Protein AF-A0A9N9ULI0-F1 (afdb_monomer_lite)

Sequence (159 aa):
MPRKQKTAESVIQDRENQRRSRARRRDYIEHLEARVREYEKAGAQATIEMQKAARAVQAENRSLRAILASYGLSPAAIQMKIDEEAKKAELSSSSDSQVHPEPTTPLEKPCEEAAAILAQLGNGSDSSSIRDLLGCVGEGKCFVRNTELMQIMEQETQR

Structure (mmCIF, N/CA/C/O backbone):
data_AF-A0A9N9ULI0-F1
#
_entry.id   AF-A0A9N9ULI0-F1
#
loop_
_atom_site.group_PDB
_atom_site.id
_atom_site.type_symbol
_atom_site.label_atom_id
_atom_site.label_alt_id
_atom_site.label_comp_id
_atom_site.label_asym_id
_atom_site.label_entity_id
_atom_site.label_seq_id
_atom_site.pdbx_PDB_ins_code
_atom_site.Cartn_x
_atom_site.Cartn_y
_atom_site.Cartn_z
_atom_site.occupancy
_atom_site.B_iso_or_equiv
_atom_site.auth_seq_id
_atom_site.auth_comp_id
_atom_site.auth_asym_id
_atom_site.auth_atom_id
_atom_site.pdbx_PDB_model_num
ATOM 1 N N . MET A 1 1 ? 42.188 19.379 -38.957 1.00 45.62 1 MET A N 1
ATOM 2 C CA . MET A 1 1 ? 41.773 17.957 -38.957 1.00 45.62 1 MET A CA 1
ATOM 3 C C . MET A 1 1 ? 40.969 17.687 -40.231 1.00 45.62 1 MET A C 1
ATOM 5 O O . MET A 1 1 ? 39.929 18.321 -40.386 1.00 45.62 1 MET A O 1
ATOM 9 N N . PRO A 1 2 ? 41.429 16.845 -41.173 1.00 63.38 2 PRO A N 1
ATOM 10 C CA . PRO A 1 2 ? 40.682 16.568 -42.401 1.00 63.38 2 PRO A CA 1
ATOM 11 C C . PRO A 1 2 ? 39.437 15.718 -42.087 1.00 63.38 2 PRO A C 1
ATOM 13 O O . PRO A 1 2 ? 39.518 14.732 -41.356 1.00 63.38 2 PRO A O 1
ATOM 16 N N . ARG A 1 3 ? 38.266 16.108 -42.610 1.00 64.69 3 ARG A N 1
ATOM 17 C CA . ARG A 1 3 ? 37.021 15.334 -42.466 1.00 64.69 3 ARG A CA 1
ATOM 18 C C . ARG A 1 3 ? 37.131 14.057 -43.308 1.00 64.69 3 ARG A C 1
ATOM 20 O O . ARG A 1 3 ? 37.293 14.150 -44.521 1.00 64.69 3 ARG A O 1
ATOM 27 N N . LYS A 1 4 ? 37.026 12.876 -42.684 1.00 67.44 4 LYS A N 1
ATOM 28 C CA . LYS A 1 4 ? 36.907 11.602 -43.416 1.00 67.44 4 LYS A CA 1
ATOM 29 C C . LYS A 1 4 ? 35.644 11.646 -44.284 1.00 67.44 4 LYS A C 1
ATOM 31 O O . LYS A 1 4 ? 34.555 11.911 -43.775 1.00 67.44 4 LYS A O 1
ATOM 36 N N . GLN A 1 5 ? 35.799 11.423 -45.587 1.00 77.19 5 GLN A N 1
ATOM 37 C CA . GLN A 1 5 ? 34.678 11.333 -46.520 1.00 77.19 5 GLN A CA 1
ATOM 38 C C . GLN A 1 5 ? 33.832 10.102 -46.170 1.00 77.19 5 GLN A C 1
ATOM 40 O O . GLN A 1 5 ? 34.369 9.014 -45.970 1.00 77.19 5 GLN A O 1
ATOM 45 N N . LYS A 1 6 ? 32.512 10.278 -46.050 1.00 77.38 6 LYS A N 1
ATOM 46 C CA . LYS A 1 6 ? 31.592 9.172 -45.760 1.00 77.38 6 LYS A CA 1
ATOM 47 C C . LYS A 1 6 ? 31.410 8.315 -47.009 1.00 77.38 6 LYS A C 1
ATOM 49 O O . LYS A 1 6 ? 31.009 8.832 -48.048 1.00 77.38 6 LYS A O 1
ATOM 54 N N . THR A 1 7 ? 31.665 7.016 -46.890 1.00 86.31 7 THR A N 1
ATOM 55 C CA . THR A 1 7 ? 31.357 6.036 -47.939 1.00 86.31 7 THR A CA 1
ATOM 56 C C . THR A 1 7 ? 29.881 5.636 -47.877 1.00 86.31 7 THR A C 1
ATOM 58 O O . THR A 1 7 ? 29.248 5.724 -46.821 1.00 86.31 7 THR A O 1
ATOM 61 N N . ALA A 1 8 ? 29.316 5.183 -48.999 1.00 86.25 8 ALA A N 1
ATOM 62 C CA . ALA A 1 8 ? 27.929 4.711 -49.052 1.00 86.25 8 ALA A CA 1
ATOM 63 C C . ALA A 1 8 ? 27.668 3.565 -48.051 1.00 86.25 8 ALA A C 1
ATOM 65 O O . ALA A 1 8 ? 26.640 3.554 -47.377 1.00 86.25 8 ALA A O 1
ATOM 66 N N . GLU A 1 9 ? 28.636 2.662 -47.883 1.00 88.38 9 GLU A N 1
ATOM 67 C CA . GLU A 1 9 ? 28.590 1.559 -46.915 1.00 88.38 9 GLU A CA 1
ATOM 68 C C . GLU A 1 9 ? 28.563 2.052 -45.462 1.00 88.38 9 GLU A C 1
ATOM 70 O O . GLU A 1 9 ? 27.742 1.591 -44.670 1.00 88.38 9 GLU A O 1
ATOM 75 N N . SER A 1 10 ? 29.388 3.049 -45.119 1.00 86.69 10 SER A N 1
ATOM 76 C CA . SER A 1 10 ? 29.398 3.653 -43.780 1.00 86.69 10 SER A CA 1
ATOM 77 C C . SER A 1 10 ? 28.057 4.314 -43.444 1.00 86.69 10 SER A C 1
ATOM 79 O O . SER A 1 10 ? 27.587 4.205 -42.316 1.00 86.69 10 SER A O 1
ATOM 81 N N . VAL A 1 11 ? 27.386 4.937 -44.420 1.00 90.25 11 VAL A N 1
ATOM 82 C CA . VAL A 1 11 ? 26.048 5.522 -44.218 1.00 90.25 11 VAL A CA 1
ATOM 83 C C . VAL A 1 11 ? 24.987 4.443 -43.974 1.00 90.25 11 VAL A C 1
ATOM 85 O O . VAL A 1 11 ? 24.075 4.647 -43.167 1.00 90.25 11 VAL A O 1
ATOM 88 N N . ILE A 1 12 ? 25.084 3.296 -44.652 1.00 91.06 12 ILE A N 1
ATOM 89 C CA . ILE A 1 12 ? 24.182 2.156 -44.436 1.00 91.06 12 ILE A CA 1
ATOM 90 C C . ILE A 1 12 ? 24.392 1.578 -43.029 1.00 91.06 12 ILE A C 1
ATOM 92 O O . ILE A 1 12 ? 23.418 1.405 -42.294 1.00 91.06 12 ILE A O 1
ATOM 96 N N . GLN A 1 13 ? 25.647 1.376 -42.618 1.00 90.19 13 GLN A N 1
ATOM 97 C CA . GLN A 1 13 ? 25.996 0.900 -41.276 1.00 90.19 13 GLN A CA 1
ATOM 98 C C . GLN A 1 13 ? 25.541 1.869 -40.177 1.00 90.19 13 GLN A C 1
ATOM 100 O O . GLN A 1 13 ? 24.949 1.434 -39.190 1.00 90.19 13 GLN A O 1
ATOM 105 N N . ASP A 1 14 ? 25.727 3.180 -40.358 1.00 92.12 14 ASP A N 1
ATOM 106 C CA . ASP A 1 14 ? 25.248 4.206 -39.421 1.00 92.12 14 ASP A CA 1
ATOM 107 C C . ASP A 1 14 ? 23.726 4.122 -39.235 1.00 92.12 14 ASP A C 1
ATOM 109 O O . ASP A 1 14 ? 23.224 4.153 -38.109 1.00 92.12 14 ASP A O 1
ATOM 113 N N . ARG A 1 15 ? 22.967 3.969 -40.330 1.00 93.56 15 ARG A N 1
ATOM 114 C CA . ARG A 1 15 ? 21.503 3.817 -40.273 1.00 93.56 15 ARG A CA 1
ATOM 115 C C . ARG A 1 15 ? 21.096 2.549 -39.540 1.00 93.56 15 ARG A C 1
ATOM 117 O O . ARG A 1 15 ? 20.137 2.578 -38.768 1.00 93.56 15 ARG A O 1
ATOM 124 N N . GLU A 1 16 ? 21.793 1.445 -39.771 1.00 95.94 16 GLU A N 1
ATOM 125 C CA . GLU A 1 16 ? 21.488 0.182 -39.112 1.00 95.94 16 GLU A CA 1
ATOM 126 C C . GLU A 1 16 ? 21.833 0.219 -37.620 1.00 95.94 16 GLU A C 1
ATOM 128 O O . GLU A 1 16 ? 21.003 -0.146 -36.786 1.00 95.94 16 GLU A O 1
ATOM 133 N N . ASN A 1 17 ? 22.987 0.778 -37.258 1.00 94.56 17 ASN A N 1
ATOM 134 C CA . ASN A 1 17 ? 23.371 1.030 -35.871 1.00 94.56 17 ASN A CA 1
ATOM 135 C C . ASN A 1 17 ? 22.364 1.948 -35.172 1.00 94.56 17 ASN A C 1
ATOM 137 O O . ASN A 1 17 ? 21.947 1.678 -34.042 1.00 94.56 17 ASN A O 1
ATOM 141 N N . GLN A 1 18 ? 21.901 2.991 -35.864 1.00 95.81 18 GLN A N 1
ATOM 142 C CA . GLN A 1 18 ? 20.868 3.891 -35.368 1.00 95.81 18 GLN A CA 1
ATOM 143 C C . GLN A 1 18 ? 19.538 3.160 -35.152 1.00 95.81 18 GLN A C 1
ATOM 145 O O . GLN A 1 18 ? 18.890 3.377 -34.126 1.00 95.81 18 GLN A O 1
ATOM 150 N N . ARG A 1 19 ? 19.127 2.285 -36.080 1.00 96.50 19 ARG A N 1
ATOM 151 C CA . ARG A 1 19 ? 17.925 1.445 -35.935 1.00 96.50 19 ARG A CA 1
ATOM 152 C C . ARG A 1 19 ? 18.051 0.505 -34.743 1.00 96.50 19 ARG A C 1
ATOM 154 O O . ARG A 1 19 ? 17.149 0.484 -33.914 1.00 96.50 19 ARG A O 1
ATOM 161 N N . ARG A 1 20 ? 19.174 -0.205 -34.611 1.00 96.81 20 ARG A N 1
ATOM 162 C CA . ARG A 1 20 ? 19.438 -1.135 -33.500 1.00 96.81 20 ARG A CA 1
ATOM 163 C C . ARG A 1 20 ? 19.476 -0.416 -32.152 1.00 96.81 20 ARG A C 1
ATOM 165 O O . ARG A 1 20 ? 18.907 -0.905 -31.186 1.00 96.81 20 ARG A O 1
ATOM 172 N N . SER A 1 21 ? 20.092 0.764 -32.086 1.00 96.31 21 SER A N 1
ATOM 173 C CA . SER A 1 21 ? 20.113 1.591 -30.873 1.00 96.31 21 SER A CA 1
ATOM 174 C C . SER A 1 21 ? 18.709 2.067 -30.487 1.00 96.31 21 SER A C 1
ATOM 176 O O . SER A 1 21 ? 18.309 1.948 -29.330 1.00 96.31 21 SER A O 1
ATOM 178 N N . ARG A 1 22 ? 17.915 2.528 -31.466 1.00 96.31 22 ARG A N 1
ATOM 179 C CA . ARG A 1 22 ? 16.509 2.903 -31.240 1.00 96.31 22 ARG A CA 1
ATOM 180 C C . ARG A 1 22 ? 15.664 1.707 -30.807 1.00 96.31 22 ARG A C 1
ATOM 182 O O . ARG A 1 22 ? 14.850 1.876 -29.912 1.00 96.31 22 ARG A O 1
ATOM 189 N N . ALA A 1 23 ? 15.864 0.532 -31.404 1.00 97.06 23 ALA A N 1
ATOM 190 C CA . ALA A 1 23 ? 15.182 -0.699 -31.011 1.00 97.06 23 ALA A CA 1
ATOM 191 C C . ALA A 1 23 ? 15.485 -1.042 -29.549 1.00 97.06 23 ALA A C 1
ATOM 193 O O . ALA A 1 23 ? 14.572 -1.001 -28.739 1.00 97.06 23 ALA A O 1
ATOM 194 N N . ARG A 1 24 ? 16.767 -1.173 -29.178 1.00 97.44 24 ARG A N 1
ATOM 195 C CA . ARG A 1 24 ? 17.171 -1.441 -27.786 1.00 97.44 24 ARG A CA 1
ATOM 196 C C . ARG A 1 24 ? 16.616 -0.423 -26.793 1.00 97.44 24 ARG A C 1
ATOM 198 O O . ARG A 1 24 ? 16.215 -0.792 -25.698 1.00 97.44 24 ARG A O 1
ATOM 205 N N . ARG A 1 25 ? 16.599 0.865 -27.159 1.00 97.31 25 ARG A N 1
ATOM 206 C CA . ARG A 1 25 ? 16.030 1.908 -26.297 1.00 97.31 25 ARG A CA 1
ATOM 207 C C . ARG A 1 25 ? 14.522 1.739 -26.120 1.00 97.31 25 ARG A C 1
ATOM 209 O O . ARG A 1 25 ? 14.047 1.940 -25.011 1.00 97.31 25 ARG A O 1
ATOM 216 N N . ARG A 1 26 ? 13.785 1.397 -27.181 1.00 97.62 26 ARG A N 1
ATOM 217 C CA . ARG A 1 26 ? 12.347 1.105 -27.079 1.00 97.62 26 ARG A CA 1
ATOM 218 C C . ARG A 1 26 ? 12.105 -0.111 -26.195 1.00 97.62 26 ARG A C 1
ATOM 220 O O . ARG A 1 26 ? 11.340 0.015 -25.254 1.00 97.62 26 ARG A O 1
ATOM 227 N N . ASP A 1 27 ? 12.830 -1.201 -26.428 1.00 97.56 27 ASP A N 1
ATOM 228 C CA . ASP A 1 27 ? 12.685 -2.440 -25.657 1.00 97.56 27 ASP A CA 1
ATOM 229 C C . ASP A 1 27 ? 12.984 -2.201 -24.165 1.00 97.56 27 ASP A C 1
ATOM 231 O O . ASP A 1 27 ? 12.276 -2.683 -23.285 1.00 97.56 27 ASP A O 1
ATOM 235 N N . TYR A 1 28 ? 14.006 -1.391 -23.862 1.00 97.56 28 TYR A N 1
ATOM 236 C CA . TYR A 1 28 ? 14.330 -1.013 -22.488 1.00 97.56 28 TYR A CA 1
ATOM 237 C C . TYR A 1 28 ? 13.243 -0.150 -21.837 1.00 97.56 28 TYR A C 1
ATOM 239 O O . TYR A 1 28 ? 12.886 -0.392 -20.686 1.00 97.56 28 TYR A O 1
ATOM 247 N N . ILE A 1 29 ? 12.710 0.844 -22.558 1.00 98.00 29 ILE A N 1
ATOM 248 C CA . ILE A 1 29 ? 11.614 1.689 -22.061 1.00 98.00 29 ILE A CA 1
ATOM 249 C C . ILE A 1 29 ? 10.373 0.836 -21.799 1.00 98.00 29 ILE A C 1
ATOM 251 O O . ILE A 1 29 ? 9.813 0.916 -20.713 1.00 98.00 29 ILE A O 1
ATOM 255 N N . GLU A 1 30 ? 9.995 -0.027 -22.739 1.00 98.06 30 GLU A N 1
ATOM 256 C CA . GLU A 1 30 ? 8.843 -0.920 -22.603 1.00 98.06 30 GLU A CA 1
ATOM 257 C C . GLU A 1 30 ? 8.991 -1.856 -21.396 1.00 98.06 30 GLU A C 1
ATOM 259 O O . GLU A 1 30 ? 8.058 -2.021 -20.608 1.00 98.06 30 GLU A O 1
ATOM 264 N N . HIS A 1 31 ? 10.187 -2.411 -21.190 1.00 97.81 31 HIS A N 1
ATOM 265 C CA . HIS A 1 31 ? 10.494 -3.214 -20.011 1.00 97.81 31 HIS A CA 1
ATOM 266 C C . HIS A 1 31 ? 10.379 -2.409 -18.703 1.00 97.81 31 HIS A C 1
ATOM 268 O O . HIS A 1 31 ? 9.816 -2.902 -17.724 1.00 97.81 31 HIS A O 1
ATOM 274 N N . LEU A 1 32 ? 10.875 -1.167 -18.664 1.00 98.25 32 LEU A N 1
ATOM 275 C CA . LEU A 1 32 ? 10.729 -0.308 -17.485 1.00 98.25 32 LEU A CA 1
ATOM 276 C C . LEU A 1 32 ? 9.263 0.049 -17.214 1.00 98.25 32 LEU A C 1
ATOM 278 O O . LEU A 1 32 ? 8.818 -0.050 -16.074 1.00 98.25 32 LEU A O 1
ATOM 282 N N . GLU A 1 33 ? 8.499 0.407 -18.244 1.00 98.00 33 GLU A N 1
ATOM 283 C CA . GLU A 1 33 ? 7.063 0.686 -18.136 1.00 98.00 33 GLU A CA 1
ATOM 284 C C . GLU A 1 33 ? 6.279 -0.545 -17.659 1.00 98.00 33 GLU A C 1
ATOM 286 O O . GLU A 1 33 ? 5.318 -0.422 -16.898 1.00 98.00 33 GLU A O 1
ATOM 291 N N . ALA A 1 34 ? 6.673 -1.751 -18.076 1.00 97.75 34 ALA A N 1
ATOM 292 C CA . ALA A 1 34 ? 6.099 -2.993 -17.563 1.00 97.75 34 ALA A CA 1
ATOM 293 C C . ALA A 1 34 ? 6.382 -3.172 -16.062 1.00 97.75 34 ALA A C 1
ATOM 295 O O . ALA A 1 34 ? 5.451 -3.430 -15.300 1.00 97.75 34 ALA A O 1
ATOM 296 N N . ARG A 1 35 ? 7.629 -2.953 -15.622 1.00 97.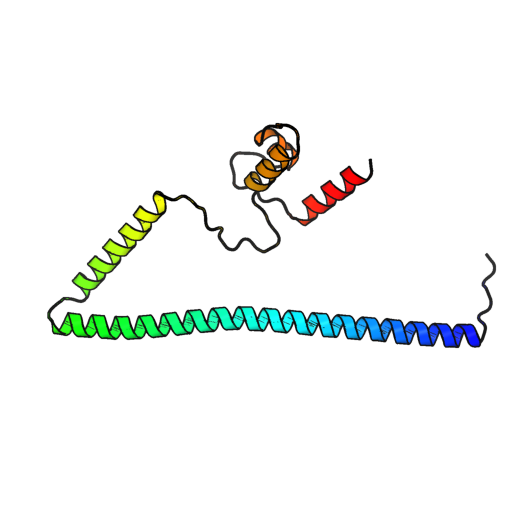31 35 ARG A N 1
ATOM 297 C CA . ARG A 1 35 ? 8.001 -3.044 -14.199 1.00 97.31 35 ARG A CA 1
ATOM 298 C C . ARG A 1 35 ? 7.286 -2.009 -13.333 1.00 97.31 35 ARG A C 1
ATOM 300 O O . ARG A 1 35 ? 6.821 -2.351 -12.252 1.00 97.31 35 ARG A O 1
ATOM 307 N N . VAL A 1 36 ? 7.168 -0.762 -13.792 1.00 97.12 36 VAL A N 1
ATOM 308 C CA . VAL A 1 36 ? 6.436 0.286 -13.056 1.00 97.12 36 VAL A CA 1
ATOM 309 C C . VAL A 1 36 ? 4.976 -0.121 -12.861 1.00 97.12 36 VAL A C 1
ATOM 311 O O . VAL A 1 36 ? 4.495 -0.114 -11.730 1.00 97.12 36 VAL A O 1
ATOM 314 N N . ARG A 1 37 ? 4.303 -0.580 -13.923 1.00 96.62 37 ARG A N 1
ATOM 315 C CA . ARG A 1 37 ? 2.913 -1.061 -13.836 1.00 96.62 37 ARG A CA 1
ATOM 316 C C . ARG A 1 37 ? 2.750 -2.237 -12.876 1.00 96.62 37 ARG A C 1
ATOM 318 O O . ARG A 1 37 ? 1.736 -2.331 -12.188 1.00 96.62 37 ARG A O 1
ATOM 325 N N . GLU A 1 38 ? 3.721 -3.143 -12.829 1.00 95.50 38 GLU A N 1
ATOM 326 C CA . GLU A 1 38 ? 3.707 -4.267 -11.894 1.00 95.50 38 GLU A CA 1
ATOM 327 C C . GLU A 1 38 ? 3.803 -3.795 -10.439 1.00 95.50 38 GLU A C 1
ATOM 329 O O . GLU A 1 38 ? 2.990 -4.212 -9.613 1.00 95.50 38 GLU A O 1
ATOM 334 N N . TYR A 1 39 ? 4.726 -2.879 -10.133 1.00 90.94 39 TYR A N 1
ATOM 335 C CA . TYR A 1 39 ? 4.850 -2.314 -8.789 1.00 90.94 39 TYR A CA 1
ATOM 336 C C . TYR A 1 39 ? 3.609 -1.517 -8.373 1.00 90.94 39 TYR A C 1
ATOM 338 O O . TYR A 1 39 ? 3.130 -1.683 -7.252 1.00 90.94 39 TYR A O 1
ATOM 346 N N . GLU A 1 40 ? 3.047 -0.705 -9.270 1.00 92.25 40 GLU A N 1
ATOM 347 C CA . GLU A 1 40 ? 1.796 0.023 -9.021 1.00 92.25 40 GLU A CA 1
ATOM 348 C C . GLU A 1 40 ? 0.644 -0.940 -8.718 1.00 92.25 40 GLU A C 1
ATOM 350 O O . GLU A 1 40 ? -0.090 -0.758 -7.743 1.00 92.25 40 GLU A O 1
ATOM 355 N N . LYS A 1 41 ? 0.515 -2.012 -9.510 1.00 92.12 41 LYS A N 1
ATOM 356 C CA . LYS A 1 41 ? -0.499 -3.045 -9.293 1.00 92.12 41 LYS A CA 1
ATOM 357 C C . LYS A 1 41 ? -0.295 -3.758 -7.959 1.00 92.12 41 LYS A C 1
ATOM 359 O O . LYS A 1 41 ? -1.265 -3.925 -7.224 1.00 92.12 41 LYS A O 1
ATOM 364 N N . ALA A 1 42 ? 0.930 -4.161 -7.634 1.00 86.88 42 ALA A N 1
ATOM 365 C CA . ALA A 1 42 ? 1.240 -4.846 -6.382 1.00 86.88 42 ALA A CA 1
ATOM 366 C C . ALA A 1 42 ? 0.953 -3.956 -5.157 1.00 86.88 42 ALA A C 1
ATOM 368 O O . ALA A 1 42 ? 0.296 -4.400 -4.213 1.00 86.88 42 ALA A O 1
ATOM 369 N N . GLY A 1 43 ? 1.360 -2.681 -5.195 1.00 83.44 43 GLY A N 1
ATOM 370 C CA . GLY A 1 43 ? 1.076 -1.712 -4.130 1.00 83.44 43 GLY A CA 1
ATOM 371 C C . GLY A 1 43 ? -0.423 -1.439 -3.953 1.00 83.44 43 GLY A C 1
ATOM 372 O O . GLY A 1 43 ? -0.930 -1.387 -2.827 1.00 83.44 43 GLY A O 1
ATOM 373 N N . ALA A 1 44 ? -1.166 -1.344 -5.061 1.00 86.31 44 ALA A N 1
ATOM 374 C CA . ALA A 1 44 ? -2.618 -1.194 -5.029 1.00 86.31 44 ALA A CA 1
ATOM 375 C C . ALA A 1 44 ? -3.315 -2.445 -4.468 1.00 86.31 44 ALA A C 1
ATOM 377 O O . ALA A 1 44 ? -4.216 -2.327 -3.639 1.00 86.31 44 ALA A O 1
ATOM 378 N N . GLN A 1 45 ? -2.887 -3.643 -4.875 1.00 88.25 45 GLN A N 1
ATOM 379 C CA . GLN A 1 45 ? -3.465 -4.910 -4.419 1.00 88.25 45 GLN A CA 1
ATOM 380 C C . GLN A 1 45 ? -3.324 -5.102 -2.909 1.00 88.25 45 GLN A C 1
ATOM 382 O O . GLN A 1 45 ? -4.313 -5.415 -2.249 1.00 88.25 45 GLN A O 1
ATOM 387 N N . ALA A 1 46 ? -2.137 -4.851 -2.350 1.00 81.19 46 ALA A N 1
ATOM 388 C CA . ALA A 1 46 ? -1.916 -4.945 -0.906 1.00 81.19 46 ALA A CA 1
ATOM 389 C C . ALA A 1 46 ? -2.861 -4.016 -0.123 1.00 81.19 46 ALA A C 1
ATOM 391 O O . ALA A 1 46 ? -3.483 -4.421 0.861 1.00 81.19 46 ALA A O 1
ATOM 392 N N . THR A 1 47 ? -3.041 -2.786 -0.611 1.00 91.12 47 THR A N 1
ATOM 393 C CA . THR A 1 47 ? -3.952 -1.811 0.005 1.00 91.12 47 THR A CA 1
ATOM 394 C C . THR A 1 47 ? -5.414 -2.257 -0.092 1.00 91.12 47 THR A C 1
ATOM 396 O O . THR A 1 47 ? -6.169 -2.115 0.871 1.00 91.12 47 THR A O 1
ATOM 399 N N . ILE A 1 48 ? -5.827 -2.825 -1.230 1.00 92.12 48 ILE A N 1
ATOM 400 C CA . ILE A 1 48 ? -7.190 -3.334 -1.434 1.00 92.12 48 ILE A CA 1
ATOM 401 C C . ILE A 1 48 ? -7.495 -4.487 -0.473 1.00 92.12 48 ILE A C 1
ATOM 403 O O . ILE A 1 48 ? -8.553 -4.481 0.160 1.00 92.12 48 ILE A O 1
ATOM 407 N N . GLU A 1 49 ? -6.584 -5.450 -0.326 1.00 92.00 49 GLU A N 1
ATOM 408 C CA . GLU A 1 49 ? -6.782 -6.585 0.583 1.00 92.00 49 GLU A CA 1
ATOM 409 C C . GLU A 1 49 ? -6.849 -6.129 2.048 1.00 92.00 49 GLU A C 1
ATOM 411 O O . GLU A 1 49 ? -7.755 -6.538 2.776 1.00 92.00 49 GLU A O 1
ATOM 416 N N . MET A 1 50 ? -5.986 -5.193 2.462 1.00 94.31 50 MET A N 1
ATOM 417 C CA . MET A 1 50 ? -6.060 -4.578 3.793 1.00 94.31 50 MET A CA 1
ATOM 418 C C . MET A 1 50 ? -7.414 -3.890 4.027 1.00 94.31 50 MET A C 1
ATOM 420 O O . MET A 1 50 ? -8.055 -4.103 5.058 1.00 94.31 50 MET A O 1
ATOM 424 N N . GLN A 1 51 ? -7.892 -3.092 3.065 1.00 95.56 51 GLN A N 1
ATOM 425 C CA . GLN A 1 51 ? -9.191 -2.419 3.171 1.00 95.56 51 GLN A CA 1
ATOM 426 C C . GLN A 1 51 ? -10.356 -3.413 3.221 1.00 95.56 51 GLN A C 1
ATOM 428 O O . GLN A 1 51 ? -11.320 -3.202 3.960 1.00 95.56 51 GLN A O 1
ATOM 433 N N . LYS A 1 52 ? -10.286 -4.501 2.452 1.00 96.62 52 LYS A N 1
ATOM 434 C CA . LYS A 1 52 ? -11.290 -5.568 2.455 1.00 96.62 52 LYS A CA 1
ATOM 435 C C . LYS A 1 52 ? -11.338 -6.274 3.809 1.00 96.62 52 LYS A C 1
ATOM 437 O O . LYS A 1 52 ? -12.429 -6.427 4.360 1.00 96.62 52 LYS A O 1
ATOM 442 N N . ALA A 1 53 ? -10.181 -6.626 4.367 1.00 96.88 53 ALA A N 1
ATOM 443 C CA . ALA A 1 53 ? -10.076 -7.204 5.702 1.00 96.88 53 ALA A CA 1
ATOM 444 C C . ALA A 1 53 ? -10.634 -6.250 6.771 1.00 96.88 53 ALA A C 1
ATOM 446 O O . ALA A 1 53 ? -11.469 -6.652 7.579 1.00 96.88 53 ALA A O 1
ATOM 447 N N . ALA A 1 54 ? -10.279 -4.962 6.718 1.00 97.12 54 ALA A N 1
ATOM 448 C CA . ALA A 1 54 ? -10.800 -3.955 7.643 1.00 97.12 54 ALA A CA 1
ATOM 449 C C . ALA A 1 54 ? -12.334 -3.841 7.583 1.00 97.12 54 ALA A C 1
ATOM 451 O O . ALA A 1 54 ? -12.996 -3.780 8.620 1.00 97.12 54 ALA A O 1
ATOM 452 N N . ARG A 1 55 ? -12.929 -3.861 6.381 1.00 97.88 55 ARG A N 1
ATOM 453 C CA . ARG A 1 55 ? -14.394 -3.842 6.211 1.00 97.88 55 ARG A CA 1
ATOM 454 C C . ARG A 1 55 ? -15.063 -5.095 6.774 1.00 97.88 55 ARG A C 1
ATOM 456 O O . ARG A 1 55 ? -16.128 -4.973 7.378 1.00 97.88 55 ARG A O 1
ATOM 463 N N . ALA A 1 56 ? -14.457 -6.269 6.586 1.00 97.50 56 ALA A N 1
ATOM 464 C CA . ALA A 1 56 ? -14.956 -7.525 7.143 1.00 97.50 56 ALA A CA 1
ATOM 465 C C . ALA A 1 56 ? -14.956 -7.481 8.679 1.00 97.50 56 ALA A C 1
ATOM 467 O O . ALA A 1 56 ? -16.008 -7.652 9.293 1.00 97.50 56 ALA A O 1
ATOM 468 N N . VAL A 1 57 ? -13.830 -7.093 9.286 1.00 97.75 57 VAL A N 1
ATOM 469 C CA . VAL A 1 57 ? -13.702 -6.918 10.744 1.00 97.75 57 VAL A CA 1
ATOM 470 C C . VAL A 1 57 ? -14.707 -5.895 11.274 1.00 97.75 57 VAL A C 1
ATOM 472 O O . VAL A 1 57 ? -15.350 -6.115 12.296 1.00 97.75 57 VAL A O 1
ATOM 475 N N . GLN A 1 58 ? -14.918 -4.779 10.572 1.00 97.19 58 GLN A N 1
ATOM 476 C CA . GLN A 1 58 ? -15.944 -3.808 10.959 1.00 97.19 58 GLN A CA 1
ATOM 477 C C . GLN A 1 58 ? -17.361 -4.396 10.916 1.00 97.19 58 GLN A C 1
ATOM 479 O O . GLN A 1 58 ? -18.181 -4.057 11.769 1.00 97.19 58 GLN A O 1
ATOM 484 N N . ALA A 1 59 ? -17.681 -5.243 9.934 1.00 97.75 59 ALA A N 1
ATOM 485 C CA . ALA A 1 59 ? -18.986 -5.895 9.842 1.00 97.75 59 ALA A CA 1
ATOM 486 C C . ALA A 1 59 ? -19.204 -6.908 10.974 1.00 97.75 59 ALA A C 1
ATOM 488 O O . ALA A 1 59 ? -20.270 -6.911 11.598 1.00 97.75 59 ALA A O 1
ATOM 489 N N . GLU A 1 60 ? -18.184 -7.703 11.288 1.00 97.94 60 GLU A N 1
ATOM 490 C CA . GLU A 1 60 ? -18.186 -8.607 12.440 1.00 97.94 60 GLU A CA 1
ATOM 491 C C . GLU A 1 60 ? -18.351 -7.823 13.742 1.00 97.94 60 GLU A C 1
ATOM 493 O O . GLU A 1 60 ? -19.265 -8.100 14.513 1.00 97.94 60 GLU A O 1
ATOM 498 N N . ASN A 1 61 ? -17.575 -6.755 13.937 1.00 96.38 61 ASN A N 1
ATOM 499 C CA . ASN A 1 61 ? -17.661 -5.902 15.122 1.00 96.38 61 ASN A CA 1
ATOM 500 C C . ASN A 1 61 ? -19.042 -5.265 15.295 1.00 96.38 61 ASN A C 1
ATOM 502 O O . ASN A 1 61 ? -19.538 -5.181 16.417 1.00 96.38 61 ASN A O 1
ATOM 506 N N . ARG A 1 62 ? -19.695 -4.832 14.208 1.00 96.50 62 ARG A N 1
ATOM 507 C CA . ARG A 1 62 ? -21.085 -4.350 14.278 1.00 96.50 62 ARG A CA 1
ATOM 508 C C . ARG A 1 62 ? -22.031 -5.449 14.758 1.00 96.50 62 ARG A C 1
ATOM 510 O O . ARG A 1 62 ? -22.867 -5.186 15.618 1.00 96.50 62 ARG A O 1
ATOM 517 N N . SER A 1 63 ? -21.869 -6.663 14.240 1.00 97.75 63 SER A N 1
ATOM 518 C CA . SER A 1 63 ? -22.698 -7.815 14.609 1.00 97.75 63 SER A CA 1
ATOM 519 C C . SER A 1 63 ? -22.482 -8.213 16.071 1.00 97.75 63 SER A C 1
ATOM 521 O O . SER A 1 63 ? -23.444 -8.353 16.820 1.00 97.75 63 SER A O 1
ATOM 523 N N . LEU A 1 64 ? -21.226 -8.296 16.517 1.00 96.69 64 LEU A N 1
ATOM 524 C CA . LEU A 1 64 ? -20.868 -8.586 17.905 1.00 96.69 64 LEU A CA 1
ATOM 525 C C . LEU A 1 64 ? -21.403 -7.518 18.863 1.00 96.69 64 LEU A C 1
ATOM 527 O O . LEU A 1 64 ? -22.012 -7.856 19.875 1.00 96.69 64 LEU A O 1
ATOM 531 N N . ARG A 1 65 ? -21.251 -6.229 18.530 1.00 96.06 65 ARG A N 1
ATOM 532 C CA . ARG A 1 65 ? -21.814 -5.126 19.326 1.00 96.06 65 ARG A CA 1
ATOM 533 C C . ARG A 1 65 ? -23.338 -5.226 19.439 1.00 96.06 65 ARG A C 1
ATOM 535 O O . ARG A 1 65 ? -23.870 -4.993 20.520 1.00 96.06 65 ARG A O 1
ATOM 542 N N . ALA A 1 66 ? -24.033 -5.602 18.363 1.00 95.19 66 ALA A N 1
ATOM 543 C CA . ALA A 1 66 ? -25.482 -5.804 18.385 1.00 95.19 66 ALA A CA 1
ATOM 544 C C . ALA A 1 66 ? -25.891 -6.993 19.272 1.00 95.19 66 ALA A C 1
ATOM 546 O O . ALA A 1 66 ? -26.830 -6.878 20.059 1.00 95.19 66 ALA A O 1
ATOM 547 N N . ILE A 1 67 ? -25.155 -8.106 19.198 1.00 96.50 67 ILE A N 1
ATOM 548 C CA . ILE A 1 67 ? -25.372 -9.271 20.062 1.00 96.50 67 ILE A CA 1
ATOM 549 C C . ILE A 1 67 ? -25.177 -8.878 21.530 1.00 96.50 67 ILE A C 1
ATOM 551 O O . ILE A 1 67 ? -26.064 -9.111 22.345 1.00 96.50 67 ILE A O 1
ATOM 555 N N . LEU A 1 68 ? -24.071 -8.220 21.877 1.00 95.94 68 LEU A N 1
ATOM 556 C CA . LEU A 1 68 ? -23.804 -7.785 23.253 1.00 95.94 68 LEU A CA 1
ATOM 557 C C . LEU A 1 68 ? -24.874 -6.818 23.776 1.00 95.94 68 LEU A C 1
ATOM 559 O O . LEU A 1 68 ? -25.302 -6.945 24.923 1.00 95.94 68 LEU A O 1
ATOM 563 N N . ALA A 1 69 ? -25.362 -5.912 22.926 1.00 94.19 69 ALA A N 1
ATOM 564 C CA . ALA A 1 69 ? -26.479 -5.040 23.269 1.00 94.19 69 ALA A CA 1
ATOM 565 C C . ALA A 1 69 ? -27.767 -5.830 23.554 1.00 94.19 69 ALA A C 1
ATOM 567 O O . ALA A 1 69 ? -28.482 -5.504 24.500 1.00 94.19 69 ALA A O 1
ATOM 568 N N . SER A 1 70 ? -28.037 -6.904 22.802 1.00 95.38 70 SER A N 1
ATOM 569 C CA . SER A 1 70 ? -29.183 -7.788 23.066 1.00 95.38 70 SER A CA 1
ATOM 570 C C . SER A 1 70 ? -29.082 -8.528 24.408 1.00 95.38 70 SER A C 1
ATOM 572 O O . SER A 1 70 ? -30.105 -8.801 25.028 1.00 95.38 70 SER A O 1
ATOM 574 N N . TYR A 1 71 ? -27.863 -8.767 24.905 1.00 95.88 71 TYR A N 1
ATOM 575 C CA . TYR A 1 71 ? -27.604 -9.309 26.245 1.00 95.88 71 TYR A CA 1
ATOM 576 C C . TYR A 1 71 ? -27.605 -8.240 27.355 1.00 95.88 71 TYR A C 1
ATOM 578 O O . TYR A 1 71 ? -27.287 -8.543 28.503 1.00 95.88 71 TYR A O 1
ATOM 586 N N . GLY A 1 72 ? -27.970 -6.993 27.040 1.00 93.62 72 GLY A N 1
ATOM 587 C CA . GLY A 1 72 ? -28.124 -5.913 28.018 1.00 93.62 72 GLY A CA 1
ATOM 588 C C . GLY A 1 72 ? -26.855 -5.109 28.305 1.00 93.62 72 GLY A C 1
ATOM 589 O O . GLY A 1 72 ? -26.868 -4.261 29.198 1.00 93.62 72 GLY A O 1
ATOM 590 N N . LEU A 1 73 ? -25.763 -5.319 27.561 1.00 95.62 73 LEU A N 1
ATOM 591 C CA . LEU A 1 73 ? -24.573 -4.477 27.687 1.00 95.62 73 LEU A CA 1
ATOM 592 C C . LEU A 1 73 ? -24.778 -3.164 26.928 1.00 95.62 73 LEU A C 1
ATOM 594 O O . LEU A 1 73 ? -25.059 -3.155 25.730 1.00 95.62 73 LEU A O 1
ATOM 598 N N . SER A 1 74 ? -24.594 -2.033 27.610 1.00 94.69 74 SER A N 1
ATOM 599 C CA . SER A 1 74 ? -24.722 -0.733 26.955 1.00 94.69 74 SER A CA 1
ATOM 600 C C . SER A 1 74 ? -23.577 -0.506 25.951 1.00 94.69 74 SER A C 1
ATOM 602 O O . SER A 1 74 ? -22.429 -0.877 26.221 1.00 94.69 74 SER A O 1
ATOM 604 N N . PRO A 1 75 ? -23.833 0.164 24.811 1.00 92.44 75 PRO A N 1
ATOM 605 C CA . PRO A 1 75 ? -22.783 0.514 23.853 1.00 92.44 75 PRO A CA 1
ATOM 606 C C . PRO A 1 75 ? -21.637 1.319 24.480 1.00 92.44 75 PRO A C 1
ATOM 608 O O . PRO A 1 75 ? -20.484 1.162 24.086 1.00 92.44 75 PRO A O 1
ATOM 611 N N . ALA A 1 76 ? -21.949 2.146 25.484 1.00 94.00 76 ALA A N 1
ATOM 612 C CA . ALA A 1 76 ? -20.967 2.927 26.228 1.00 94.00 76 ALA A CA 1
ATOM 613 C C . ALA A 1 76 ? -20.029 2.038 27.059 1.00 94.00 76 ALA A C 1
ATOM 615 O O . ALA A 1 76 ? -18.820 2.245 27.024 1.00 94.00 76 ALA A O 1
ATOM 616 N N . ALA A 1 77 ? -20.553 1.015 27.745 1.00 93.94 77 ALA A N 1
ATOM 617 C CA . ALA A 1 77 ? -19.730 0.074 28.505 1.00 93.94 77 ALA A CA 1
ATOM 618 C C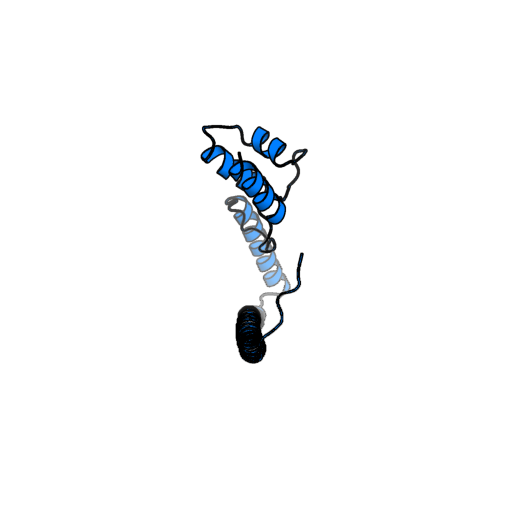 . ALA A 1 77 ? -18.783 -0.722 27.590 1.00 93.94 77 ALA A C 1
ATOM 620 O O . ALA A 1 77 ? -17.617 -0.924 27.927 1.00 93.94 77 ALA A O 1
ATOM 621 N N . ILE A 1 78 ? -19.264 -1.119 26.406 1.00 93.50 78 ILE A N 1
ATOM 622 C CA . ILE A 1 78 ? -18.441 -1.788 25.388 1.00 93.50 78 ILE A CA 1
ATOM 623 C C . ILE A 1 78 ? -17.330 -0.848 24.895 1.00 93.50 78 ILE A C 1
ATOM 625 O O . ILE A 1 78 ? -16.176 -1.261 24.811 1.00 93.50 78 ILE A O 1
ATOM 629 N N . GLN A 1 79 ? -17.655 0.415 24.596 1.00 94.12 79 GLN A N 1
ATOM 630 C CA . GLN A 1 79 ? -16.669 1.390 24.124 1.00 94.12 79 GLN A CA 1
ATOM 631 C C . GLN A 1 79 ? -15.612 1.701 25.189 1.00 94.12 79 GLN A C 1
ATOM 633 O O . GLN A 1 79 ? -14.430 1.677 24.871 1.00 94.12 79 GLN A O 1
ATOM 638 N N . MET A 1 80 ? -16.012 1.879 26.453 1.00 95.06 80 MET A N 1
ATOM 639 C CA . MET A 1 80 ? -15.069 2.065 27.561 1.00 95.06 80 MET A CA 1
ATOM 640 C C . MET A 1 80 ? -14.053 0.925 27.639 1.00 95.06 80 MET A C 1
ATOM 642 O O . MET A 1 80 ? -12.867 1.176 27.823 1.00 95.06 80 MET A O 1
ATOM 646 N N . LYS A 1 81 ? -14.497 -0.325 27.461 1.00 94.00 81 LYS A N 1
ATOM 647 C CA . LYS A 1 81 ? -13.598 -1.484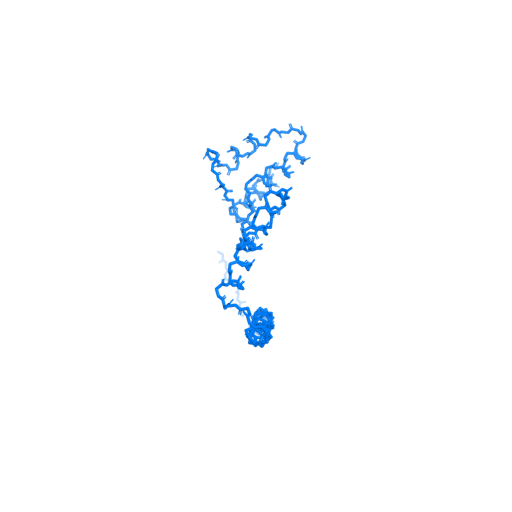 27.502 1.00 94.00 81 LYS A CA 1
ATOM 648 C C . LYS A 1 81 ? -12.660 -1.570 26.307 1.00 94.00 81 LYS A C 1
ATOM 650 O O . LYS A 1 81 ? -11.504 -1.935 26.478 1.00 94.00 81 LYS A O 1
ATOM 655 N N . ILE A 1 82 ? -13.122 -1.171 25.126 1.00 93.69 82 ILE A N 1
ATOM 656 C CA . ILE A 1 82 ? -12.262 -1.045 23.944 1.00 93.69 82 ILE A CA 1
ATOM 657 C C . ILE A 1 82 ? -11.206 0.043 24.158 1.00 93.69 82 ILE A C 1
ATOM 659 O O . ILE A 1 82 ? -10.042 -0.187 23.852 1.00 93.69 82 ILE A O 1
ATOM 663 N N . ASP A 1 83 ? -11.585 1.192 24.717 1.00 93.31 83 ASP A N 1
ATOM 664 C CA . ASP A 1 83 ? -10.655 2.294 24.982 1.00 93.31 83 ASP A CA 1
ATOM 665 C C . ASP A 1 83 ? -9.635 1.928 26.074 1.00 93.31 83 ASP A C 1
ATOM 667 O O . ASP A 1 83 ? -8.469 2.310 25.992 1.00 93.31 83 ASP A O 1
ATOM 671 N N . GLU A 1 84 ? -10.047 1.169 27.094 1.00 93.44 84 GLU A N 1
ATOM 672 C CA . GLU A 1 84 ? -9.138 0.607 28.100 1.00 93.44 84 GLU A CA 1
ATOM 673 C C . GLU A 1 84 ? -8.129 -0.373 27.482 1.00 93.44 84 GLU A C 1
ATOM 675 O O . GLU A 1 84 ? -6.933 -0.270 27.761 1.00 93.44 84 GLU A O 1
ATOM 680 N N . GLU A 1 85 ? -8.573 -1.291 26.618 1.00 91.56 85 GLU A N 1
ATOM 681 C CA . GLU A 1 85 ? -7.668 -2.217 25.922 1.00 91.56 85 GLU A CA 1
ATOM 682 C C . GLU A 1 85 ? -6.767 -1.492 24.908 1.00 91.56 85 GLU A C 1
ATOM 684 O O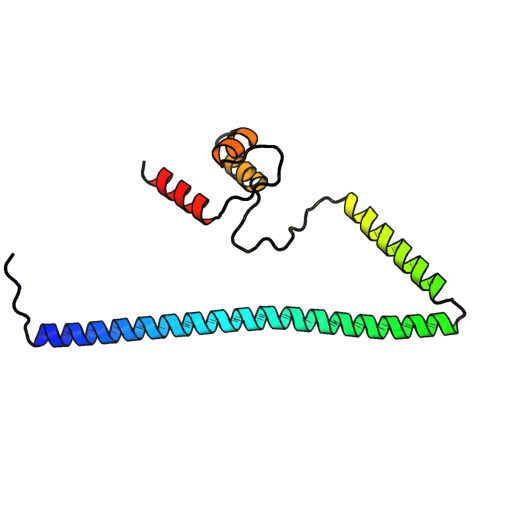 . GLU A 1 85 ? -5.594 -1.839 24.787 1.00 91.56 85 GLU A O 1
ATOM 689 N N . ALA A 1 86 ? -7.250 -0.437 24.241 1.00 90.25 86 ALA A N 1
ATOM 690 C CA . ALA A 1 86 ? -6.427 0.404 23.369 1.00 90.25 86 ALA A CA 1
ATOM 691 C C . ALA A 1 86 ? -5.305 1.101 24.158 1.00 90.25 86 ALA A C 1
ATOM 693 O O . ALA A 1 86 ? -4.139 1.020 23.778 1.00 90.25 86 ALA A O 1
ATOM 694 N N . LYS A 1 87 ? -5.624 1.688 25.320 1.00 90.25 87 LYS A N 1
ATOM 695 C CA . LYS A 1 87 ? -4.625 2.291 26.224 1.00 90.25 87 LYS A CA 1
ATOM 696 C C . LYS A 1 87 ? -3.618 1.271 26.748 1.00 90.25 87 LYS A C 1
ATOM 698 O O . LYS A 1 87 ? -2.445 1.586 26.921 1.00 90.25 87 LYS A O 1
ATOM 703 N N . LYS A 1 88 ? -4.060 0.044 27.014 1.00 87.25 88 LYS A N 1
ATOM 704 C CA . LYS A 1 88 ? -3.193 -1.056 27.448 1.00 87.25 88 LYS A CA 1
ATOM 705 C C . LYS A 1 88 ? -2.268 -1.531 26.326 1.00 87.25 88 LYS A C 1
ATOM 707 O O . LYS A 1 88 ? -1.105 -1.813 26.603 1.00 87.25 88 LYS A O 1
ATOM 712 N N . ALA A 1 89 ? -2.746 -1.561 25.081 1.00 82.19 89 ALA A N 1
ATOM 713 C CA . ALA A 1 89 ? -1.916 -1.831 23.910 1.00 82.19 89 ALA A CA 1
ATOM 714 C C . ALA A 1 89 ? -0.833 -0.750 23.739 1.00 82.19 89 ALA A C 1
ATOM 716 O O . ALA A 1 89 ? 0.344 -1.084 23.595 1.00 82.19 89 ALA A O 1
ATOM 717 N N . GLU A 1 90 ? -1.197 0.528 23.878 1.00 76.38 90 GLU A N 1
ATOM 718 C CA . GLU A 1 90 ? -0.250 1.652 23.849 1.00 76.38 90 GLU A CA 1
ATOM 719 C C 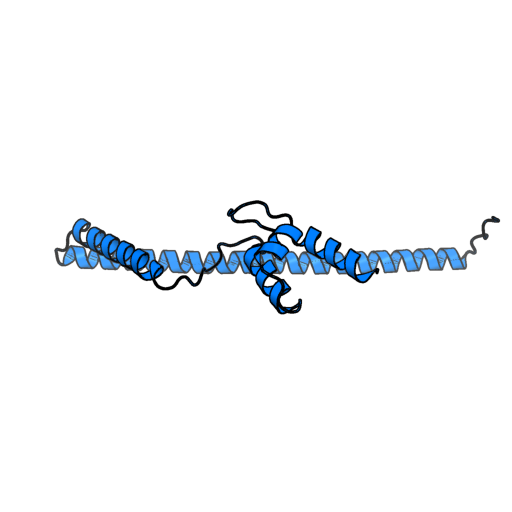. GLU A 1 90 ? 0.790 1.563 24.981 1.00 76.38 90 GLU A C 1
ATOM 721 O O . GLU A 1 90 ? 1.988 1.672 24.721 1.00 76.38 90 GLU A O 1
ATOM 726 N N . LEU A 1 91 ? 0.379 1.259 26.220 1.00 67.56 91 LEU A N 1
ATOM 727 C CA . LEU A 1 91 ? 1.307 1.072 27.345 1.00 67.56 91 LEU A CA 1
ATOM 728 C C . LEU A 1 91 ? 2.226 -0.147 27.165 1.00 67.56 91 LEU A C 1
ATOM 730 O O . LEU A 1 91 ? 3.403 -0.075 27.512 1.00 67.56 91 LEU A O 1
ATOM 734 N N . SER A 1 92 ? 1.730 -1.246 26.591 1.00 63.75 92 SER A N 1
ATOM 735 C CA . SER A 1 92 ? 2.538 -2.445 26.322 1.00 63.75 92 SER A CA 1
ATOM 736 C C . SER A 1 92 ? 3.574 -2.246 25.209 1.00 63.75 92 SER A C 1
ATOM 738 O O . SER A 1 92 ? 4.622 -2.883 25.235 1.00 63.75 92 SER A O 1
ATOM 740 N N . SER A 1 93 ? 3.342 -1.299 24.291 1.00 55.53 93 SER A N 1
ATOM 741 C CA . SER A 1 93 ? 4.307 -0.924 23.247 1.00 55.53 93 SER A CA 1
ATOM 742 C C . SER A 1 93 ? 5.492 -0.085 23.751 1.00 55.53 93 SER A C 1
ATOM 744 O O . SER A 1 93 ? 6.473 0.082 23.036 1.00 55.53 93 SER A O 1
ATOM 746 N N . SER A 1 94 ? 5.450 0.401 24.999 1.00 52.53 94 SER A N 1
ATOM 747 C CA . SER A 1 94 ? 6.539 1.192 25.600 1.00 52.53 94 SER A CA 1
ATOM 748 C C . SER A 1 94 ? 7.651 0.352 26.251 1.00 52.53 94 SER A C 1
ATOM 750 O O . SER A 1 94 ? 8.649 0.904 26.707 1.00 52.53 94 SER A O 1
ATOM 752 N N . SER A 1 95 ? 7.494 -0.979 26.304 1.00 47.09 95 SER A N 1
ATOM 753 C CA . SER A 1 95 ? 8.465 -1.911 26.912 1.00 47.09 95 SER A CA 1
ATOM 754 C C . SER A 1 95 ? 9.266 -2.738 25.898 1.00 47.09 95 SER A C 1
ATOM 756 O O . SER A 1 95 ? 10.145 -3.493 26.301 1.00 47.09 95 SER A O 1
ATOM 758 N N . ASP A 1 96 ? 8.994 -2.585 24.601 1.00 45.12 96 ASP A N 1
ATOM 759 C CA . ASP A 1 96 ? 9.777 -3.187 23.521 1.00 45.12 96 ASP A CA 1
ATOM 760 C C . ASP A 1 96 ? 9.995 -2.132 22.433 1.00 45.12 96 ASP A C 1
ATOM 762 O O . ASP A 1 96 ? 9.284 -2.054 21.432 1.00 45.12 96 ASP A O 1
ATOM 766 N N . SER A 1 97 ? 10.963 -1.246 22.678 1.00 44.38 97 SER A N 1
ATOM 767 C CA . SER A 1 97 ? 11.460 -0.284 21.692 1.00 44.38 97 SER A CA 1
ATOM 768 C C . SER A 1 97 ? 12.272 -1.004 20.608 1.00 44.38 97 SER A C 1
ATOM 770 O O . SER A 1 97 ? 13.442 -0.696 20.393 1.00 44.38 97 SER A O 1
ATOM 772 N N . GLN A 1 98 ? 11.662 -1.948 19.892 1.00 43.44 98 GLN A N 1
ATOM 773 C CA . GLN A 1 98 ? 12.016 -2.184 18.500 1.00 43.44 98 GLN A CA 1
ATOM 774 C C . GLN A 1 98 ? 11.162 -1.245 17.659 1.00 43.44 98 GLN A C 1
ATOM 776 O O . GLN A 1 98 ? 10.000 -1.492 17.344 1.00 43.44 98 GLN A O 1
ATOM 781 N N . VAL A 1 99 ? 11.771 -0.105 17.348 1.00 43.47 99 VAL A N 1
ATOM 782 C CA . VAL A 1 99 ? 11.293 0.882 16.389 1.00 43.47 99 VAL A CA 1
ATOM 783 C C . VAL A 1 99 ? 10.995 0.166 15.070 1.00 43.47 99 VAL A C 1
ATOM 785 O O . VAL A 1 99 ? 11.899 -0.110 14.286 1.00 43.47 99 VAL A O 1
ATOM 788 N N . HIS A 1 100 ? 9.723 -0.119 14.796 1.00 38.84 100 HIS A N 1
ATOM 789 C CA . HIS A 1 100 ? 9.275 -0.213 13.414 1.00 38.84 100 HIS A CA 1
ATOM 790 C C . HIS A 1 100 ? 9.445 1.185 12.811 1.00 38.84 100 HIS A C 1
ATOM 792 O O . HIS A 1 100 ? 8.860 2.138 13.337 1.00 38.84 100 HIS A O 1
ATOM 798 N N . PRO A 1 101 ? 10.260 1.354 11.757 1.00 45.66 101 PRO A N 1
ATOM 799 C CA . PRO A 1 101 ? 10.366 2.647 11.119 1.00 45.66 101 PRO A CA 1
ATOM 800 C C . PRO A 1 101 ? 9.007 2.964 10.486 1.00 45.66 101 PRO A C 1
ATOM 802 O O . PRO A 1 101 ? 8.408 2.125 9.806 1.00 45.66 101 PRO A O 1
ATOM 805 N N . GLU A 1 102 ? 8.530 4.194 10.702 1.00 39.94 102 GLU A N 1
ATOM 806 C CA . GLU A 1 102 ? 7.628 4.860 9.759 1.00 39.94 102 GLU A CA 1
ATOM 807 C C . GLU A 1 102 ? 8.113 4.595 8.327 1.00 39.94 102 GLU A C 1
ATOM 809 O O . GLU A 1 102 ? 9.313 4.383 8.135 1.00 39.94 102 GLU A O 1
ATOM 814 N N . PRO A 1 103 ? 7.239 4.614 7.306 1.00 45.00 103 PRO A N 1
ATOM 815 C CA . PRO A 1 103 ? 7.669 4.474 5.925 1.00 45.00 103 PRO A CA 1
ATOM 816 C C . PRO A 1 103 ? 8.520 5.692 5.532 1.00 45.00 103 PRO A C 1
ATOM 818 O O . PRO A 1 103 ? 8.058 6.617 4.869 1.00 45.00 103 PRO A O 1
ATOM 821 N N . THR A 1 104 ? 9.787 5.699 5.941 1.00 48.03 104 THR A N 1
ATOM 822 C CA . THR A 1 104 ? 10.833 6.503 5.343 1.00 48.03 104 THR A CA 1
ATOM 823 C C . THR A 1 104 ? 10.881 6.052 3.902 1.00 48.03 104 THR A C 1
ATOM 825 O O . THR A 1 104 ? 10.975 4.856 3.605 1.00 48.03 104 THR A O 1
ATOM 828 N N . THR A 1 105 ? 10.739 7.014 3.000 1.00 52.88 105 THR A N 1
ATOM 829 C CA . THR A 1 105 ? 10.905 6.795 1.568 1.00 52.88 105 THR A CA 1
ATOM 830 C C . THR A 1 105 ? 12.140 5.909 1.306 1.00 52.88 105 THR A C 1
ATOM 832 O O . THR A 1 105 ? 13.107 5.999 2.065 1.00 52.88 105 THR A O 1
ATOM 835 N N . PRO A 1 106 ? 12.168 5.060 0.259 1.00 58.78 106 PRO A N 1
ATOM 836 C CA . PRO A 1 106 ? 13.274 4.120 -0.007 1.00 58.78 106 PRO A CA 1
ATOM 837 C C . PRO A 1 106 ? 14.682 4.736 -0.197 1.00 58.78 106 PRO A C 1
ATOM 839 O O . PRO A 1 106 ? 15.603 4.048 -0.632 1.00 58.78 106 PRO A O 1
ATOM 842 N N . LEU A 1 107 ? 14.856 6.036 0.054 1.00 57.25 107 LEU A N 1
ATOM 843 C CA . LEU A 1 107 ? 16.015 6.849 -0.296 1.00 57.25 107 LEU A CA 1
ATOM 844 C C . LEU A 1 107 ? 16.693 7.536 0.907 1.00 57.25 107 LEU A C 1
ATOM 846 O O . LEU A 1 107 ? 17.645 8.289 0.690 1.00 57.25 107 LEU A O 1
ATOM 850 N N . GLU A 1 108 ? 16.265 7.269 2.145 1.00 60.62 108 GLU A N 1
ATOM 851 C CA . GLU A 1 108 ? 16.834 7.886 3.355 1.00 60.62 108 GLU A CA 1
ATOM 852 C C . GLU A 1 108 ? 17.084 6.839 4.456 1.00 60.62 108 GLU A C 1
ATOM 854 O O . GLU A 1 108 ? 16.241 5.981 4.715 1.00 60.62 108 GLU A O 1
ATOM 859 N N . LYS A 1 109 ? 18.256 6.899 5.104 1.00 72.62 109 LYS A N 1
ATOM 860 C CA . LYS A 1 109 ? 18.626 6.084 6.277 1.00 72.62 109 LYS A CA 1
ATOM 861 C C . LYS A 1 109 ? 18.941 7.019 7.456 1.00 72.62 109 LYS A C 1
ATOM 863 O O . LYS A 1 109 ? 19.630 8.019 7.236 1.00 72.62 109 LYS A O 1
ATOM 868 N N . PRO A 1 110 ? 18.477 6.721 8.686 1.00 77.62 110 PRO A N 1
ATOM 869 C CA . PRO A 1 110 ? 18.811 7.524 9.860 1.00 77.62 110 PRO A CA 1
ATOM 870 C C . PRO A 1 110 ? 20.327 7.584 10.085 1.00 77.62 110 PRO A C 1
ATOM 872 O O . PRO A 1 110 ? 21.025 6.574 9.972 1.00 77.62 110 PRO A O 1
ATOM 875 N N . CYS A 1 111 ? 20.835 8.774 10.417 1.00 73.62 111 CYS A N 1
ATOM 876 C CA . CYS A 1 111 ? 22.268 9.018 10.602 1.00 73.62 111 CYS A CA 1
ATOM 877 C C . CYS A 1 111 ? 22.896 8.138 11.691 1.00 73.62 111 CYS A C 1
ATOM 879 O O . CYS A 1 111 ? 24.057 7.769 11.572 1.00 73.62 111 CYS A O 1
ATOM 881 N N . GLU A 1 112 ? 22.128 7.793 12.728 1.00 75.44 112 GLU A N 1
ATOM 882 C CA . GLU A 1 112 ? 22.590 6.988 13.862 1.00 75.44 112 GLU A CA 1
ATOM 883 C C . GLU A 1 112 ? 22.914 5.555 13.419 1.00 75.44 112 GLU A C 1
ATOM 885 O O . GLU A 1 112 ? 23.971 5.019 13.737 1.00 75.44 112 GLU A O 1
ATOM 890 N N . GLU A 1 113 ? 22.058 4.980 12.572 1.00 79.62 113 GLU A N 1
ATOM 891 C CA . GLU A 1 113 ? 22.271 3.650 11.997 1.00 79.62 113 GLU A CA 1
ATOM 892 C C . GLU A 1 113 ? 23.447 3.658 11.009 1.00 79.62 113 GLU A C 1
ATOM 894 O O . GLU A 1 113 ? 24.266 2.742 10.978 1.00 79.62 113 GLU A O 1
ATOM 899 N N . ALA A 1 114 ? 23.575 4.723 10.208 1.00 80.00 114 ALA A N 1
ATOM 900 C CA . ALA A 1 114 ? 24.715 4.891 9.310 1.00 80.00 114 ALA A CA 1
ATOM 901 C C . ALA A 1 114 ? 26.043 5.024 10.081 1.00 80.00 114 ALA A C 1
ATOM 903 O O . ALA A 1 114 ? 27.035 4.409 9.687 1.00 80.00 114 ALA A O 1
ATOM 904 N N . ALA A 1 115 ? 26.058 5.774 11.186 1.00 82.19 115 ALA A N 1
ATOM 905 C CA . ALA A 1 115 ? 27.233 5.960 12.030 1.00 82.19 115 ALA A CA 1
ATOM 906 C C . ALA A 1 115 ? 27.642 4.664 12.745 1.00 82.19 115 ALA A C 1
ATOM 908 O O . ALA A 1 115 ? 28.827 4.333 12.763 1.00 82.19 115 ALA A O 1
ATOM 909 N N . ALA A 1 116 ? 26.678 3.879 13.240 1.00 80.12 116 ALA A N 1
ATOM 910 C CA . ALA A 1 116 ? 26.941 2.581 13.862 1.00 80.12 116 ALA A CA 1
ATOM 911 C C . ALA A 1 116 ? 27.595 1.582 12.890 1.00 80.12 116 ALA A C 1
ATOM 913 O O . ALA A 1 116 ? 28.557 0.900 13.247 1.00 80.12 116 ALA A O 1
ATOM 914 N N . ILE A 1 117 ? 27.122 1.524 11.641 1.00 78.69 117 ILE A N 1
ATOM 915 C CA . ILE A 1 117 ? 27.696 0.651 10.604 1.00 78.69 117 ILE A CA 1
ATOM 916 C C . ILE A 1 117 ? 29.122 1.094 10.241 1.00 78.69 117 ILE A C 1
ATOM 918 O O . ILE A 1 117 ? 30.023 0.264 10.117 1.00 78.69 117 ILE A O 1
ATOM 922 N N . LEU A 1 118 ? 29.348 2.402 10.087 1.00 77.50 118 LEU A N 1
ATOM 923 C CA . LEU A 1 118 ? 30.668 2.945 9.752 1.00 77.50 118 LEU A CA 1
ATOM 924 C C . LEU A 1 118 ? 31.673 2.784 10.904 1.00 77.50 118 LEU A C 1
ATOM 926 O O . LEU A 1 118 ? 32.839 2.496 10.645 1.00 77.50 118 LEU A O 1
ATOM 930 N N . ALA A 1 119 ? 31.227 2.879 12.159 1.00 80.00 119 ALA A N 1
ATOM 931 C CA . ALA A 1 119 ? 32.055 2.616 13.338 1.00 80.00 119 ALA A CA 1
ATOM 932 C C . ALA A 1 119 ? 32.538 1.158 13.387 1.00 80.00 119 ALA A C 1
ATOM 934 O O . ALA A 1 119 ? 33.690 0.892 13.734 1.00 80.00 119 ALA A O 1
ATOM 935 N N . GLN A 1 120 ? 31.675 0.212 12.997 1.00 76.44 120 GLN A N 1
ATOM 936 C CA . GLN A 1 120 ? 32.036 -1.205 12.892 1.00 76.44 120 GLN A CA 1
ATOM 937 C C . GLN A 1 120 ? 33.044 -1.469 11.767 1.00 76.44 120 GLN A C 1
ATOM 939 O O . GLN A 1 120 ? 33.903 -2.337 11.911 1.00 76.44 120 GLN A O 1
ATOM 944 N N . LEU A 1 121 ? 32.955 -0.729 10.657 1.00 75.12 121 LEU A N 1
ATOM 945 C CA . LEU A 1 121 ? 33.860 -0.889 9.517 1.00 75.12 121 LEU A CA 1
ATOM 946 C C . LEU A 1 121 ? 35.219 -0.205 9.744 1.00 75.12 121 LEU A C 1
ATOM 948 O O . LEU A 1 121 ? 36.238 -0.669 9.235 1.00 75.12 121 LEU A O 1
ATOM 952 N N . GLY A 1 122 ? 35.245 0.883 10.515 1.00 61.44 122 GLY A N 1
ATOM 953 C CA . GLY A 1 122 ? 36.445 1.656 10.817 1.00 61.44 122 GLY A CA 1
ATOM 954 C C . GLY A 1 122 ? 36.926 1.461 12.249 1.00 61.44 122 GLY A C 1
ATOM 955 O O . GLY A 1 122 ? 36.609 2.295 13.087 1.00 61.44 122 GLY A O 1
ATOM 956 N N . ASN A 1 123 ? 37.699 0.398 12.514 1.00 59.81 123 ASN A N 1
ATOM 957 C CA . ASN A 1 123 ? 38.546 0.146 13.704 1.00 59.81 123 ASN A CA 1
ATOM 958 C C . ASN A 1 123 ? 38.239 0.953 15.000 1.00 59.81 123 ASN A C 1
ATOM 960 O O . ASN A 1 123 ? 39.152 1.487 15.628 1.00 59.81 123 ASN A O 1
ATOM 964 N N . GLY A 1 124 ? 36.976 1.013 15.437 1.00 59.53 124 GLY A N 1
ATOM 965 C CA . GLY A 1 124 ? 36.584 1.630 16.710 1.00 59.53 124 GLY A CA 1
ATOM 966 C C . GLY A 1 124 ? 36.507 3.161 16.733 1.00 59.53 124 GLY A C 1
ATOM 967 O O . GLY A 1 124 ? 36.781 3.752 17.772 1.00 59.53 124 GLY A O 1
ATOM 968 N N . SER A 1 125 ? 36.143 3.816 15.628 1.00 65.31 125 SER A N 1
ATOM 969 C CA . SER A 1 125 ? 35.836 5.258 15.649 1.00 65.31 125 SER A CA 1
ATOM 970 C C . SER A 1 125 ? 34.511 5.539 16.376 1.00 65.31 125 SER A C 1
ATOM 972 O O . SER A 1 125 ? 33.537 4.808 16.192 1.00 65.31 125 SER A O 1
ATOM 974 N N . ASP A 1 126 ? 34.451 6.608 17.177 1.00 77.12 126 ASP A N 1
ATOM 975 C CA . ASP A 1 126 ? 33.252 6.966 17.947 1.00 77.12 126 ASP A CA 1
ATOM 976 C C . ASP A 1 126 ? 32.091 7.403 17.035 1.00 77.12 126 ASP A C 1
ATOM 978 O O . ASP A 1 126 ? 32.256 8.265 16.166 1.00 77.12 126 ASP A O 1
ATOM 982 N N . SER A 1 127 ? 30.886 6.871 17.289 1.00 72.19 127 SER A N 1
ATOM 983 C CA . SER A 1 127 ? 29.659 7.182 16.526 1.00 72.19 127 SER A CA 1
ATOM 984 C C . SER A 1 127 ? 29.397 8.694 16.427 1.00 72.19 127 SER A C 1
ATOM 986 O O . SER A 1 127 ? 29.012 9.198 15.373 1.00 72.19 127 SER A O 1
ATOM 988 N N . SER A 1 128 ? 29.703 9.449 17.491 1.00 73.38 128 SER A N 1
ATOM 989 C CA . SER A 1 128 ? 29.572 10.913 17.512 1.00 73.38 128 SER A CA 1
ATOM 990 C C . SER A 1 128 ? 30.497 11.603 16.508 1.00 73.38 128 SER A C 1
ATOM 992 O O . SER A 1 128 ? 30.071 12.520 15.815 1.00 73.38 128 SER A O 1
ATOM 994 N N . SER A 1 129 ? 31.743 11.142 16.377 1.00 73.06 129 SER A N 1
ATOM 995 C CA . SER A 1 129 ? 32.701 11.723 15.430 1.00 73.06 129 SER A CA 1
ATOM 996 C C . SER A 1 129 ? 32.315 11.410 13.983 1.00 73.06 129 SER A C 1
ATOM 998 O O . SER A 1 129 ? 32.468 12.252 13.099 1.00 73.06 129 SER A O 1
ATOM 1000 N N . ILE A 1 130 ? 31.747 10.226 13.739 1.00 76.06 130 ILE A N 1
ATOM 1001 C CA . ILE A 1 130 ? 31.219 9.857 12.421 1.00 76.06 130 ILE A CA 1
ATOM 1002 C C . ILE A 1 130 ? 29.975 10.683 12.083 1.00 76.06 130 ILE A C 1
ATOM 1004 O O . ILE A 1 130 ? 29.810 11.095 10.938 1.00 76.06 130 ILE A O 1
ATOM 1008 N N . ARG A 1 131 ? 29.117 10.987 13.062 1.00 79.75 131 ARG A N 1
ATOM 1009 C CA . ARG A 1 131 ? 27.978 11.894 12.859 1.00 79.75 131 ARG A CA 1
ATOM 1010 C C . ARG A 1 131 ? 28.412 13.297 12.454 1.00 79.75 131 ARG A C 1
ATOM 1012 O O . ARG A 1 131 ? 27.797 13.866 11.552 1.00 79.75 131 ARG A O 1
ATOM 1019 N N . ASP A 1 132 ? 29.470 13.809 13.070 1.00 74.75 132 ASP A N 1
ATOM 1020 C CA . ASP A 1 132 ? 30.041 15.106 12.707 1.00 74.75 132 ASP A CA 1
ATOM 1021 C C . ASP A 1 132 ? 30.606 15.076 11.276 1.00 74.75 132 ASP A C 1
ATOM 1023 O O . ASP A 1 132 ? 30.364 15.996 10.493 1.00 74.75 132 ASP A O 1
ATOM 1027 N N . LEU A 1 133 ? 31.283 13.986 10.887 1.00 72.56 133 LEU A N 1
ATOM 1028 C CA . LEU A 1 133 ? 31.77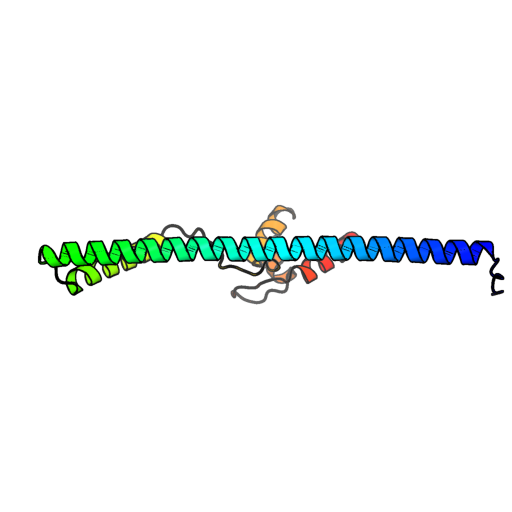3 13.770 9.514 1.00 72.56 133 LEU A CA 1
ATOM 1029 C C . LEU A 1 133 ? 30.642 13.648 8.483 1.00 72.56 133 LEU A C 1
ATOM 1031 O O . LEU A 1 133 ? 30.794 14.092 7.347 1.00 72.56 133 LEU A O 1
ATOM 1035 N N . LEU A 1 134 ? 29.499 13.085 8.877 1.00 72.88 134 LEU A N 1
ATOM 1036 C CA . LEU A 1 134 ? 28.284 13.026 8.061 1.00 72.88 134 LEU A CA 1
ATOM 1037 C C . LEU A 1 134 ? 27.542 14.376 7.993 1.00 72.88 134 LEU A C 1
ATOM 1039 O O . LEU A 1 134 ? 26.510 14.467 7.329 1.00 72.88 134 LEU A O 1
ATOM 1043 N N . GLY A 1 135 ? 28.049 15.424 8.654 1.00 70.00 135 GLY A N 1
ATOM 1044 C CA . GLY A 1 135 ? 27.492 16.777 8.610 1.00 70.00 135 GLY A CA 1
ATOM 1045 C C . GLY A 1 135 ? 26.271 16.994 9.507 1.00 70.00 135 GLY A C 1
ATOM 1046 O O . GLY A 1 135 ? 25.569 17.994 9.350 1.00 70.00 135 GLY A O 1
ATOM 1047 N N . CYS A 1 136 ? 25.994 16.086 10.448 1.00 76.00 136 CYS A N 1
ATOM 1048 C CA . CYS A 1 136 ? 24.906 16.264 11.405 1.00 76.00 136 CYS A CA 1
ATOM 1049 C C . CYS A 1 136 ? 25.349 17.185 12.555 1.00 76.00 136 CYS A C 1
ATOM 1051 O O . CYS A 1 136 ? 26.370 16.938 13.184 1.00 76.00 136 CYS A O 1
ATOM 1053 N N . VAL A 1 137 ? 24.553 18.211 12.880 1.00 67.88 137 VAL A N 1
ATOM 1054 C CA . VAL A 1 137 ? 24.814 19.124 14.010 1.00 67.88 137 VAL A CA 1
ATOM 1055 C C . VAL A 1 137 ? 23.656 19.055 15.010 1.00 67.88 137 VAL A C 1
ATOM 1057 O O . VAL A 1 137 ? 22.515 19.364 14.668 1.00 67.88 137 VAL A O 1
ATOM 1060 N N . GLY A 1 138 ? 23.957 18.668 16.254 1.00 62.75 138 GLY A N 1
ATOM 1061 C CA . GLY A 1 138 ? 23.006 18.613 17.373 1.00 62.75 138 GLY A CA 1
ATOM 1062 C C . GLY A 1 138 ? 22.327 17.253 17.606 1.00 62.75 138 GLY A C 1
ATOM 1063 O O . GLY A 1 138 ? 22.483 16.304 16.841 1.00 62.75 138 GLY A O 1
ATOM 1064 N N . GLU A 1 139 ? 21.543 17.155 18.684 1.00 58.22 139 GLU A N 1
ATOM 1065 C CA . GLU A 1 139 ? 20.887 15.916 19.160 1.00 58.22 139 GLU A CA 1
ATOM 1066 C C . GLU A 1 139 ? 19.589 15.549 18.398 1.00 58.22 139 GLU A C 1
ATOM 1068 O O . GLU A 1 139 ? 18.851 14.649 18.795 1.00 58.22 139 GLU A O 1
ATOM 1073 N N . GLY A 1 140 ? 19.284 16.236 17.291 1.00 59.44 140 GLY A N 1
ATOM 1074 C CA . GLY A 1 140 ? 18.081 15.997 16.485 1.00 59.44 140 GLY A CA 1
ATOM 1075 C C . GLY A 1 140 ? 18.195 14.804 15.525 1.00 59.44 140 GLY A C 1
ATOM 1076 O O . GLY A 1 140 ? 19.287 14.441 15.089 1.00 59.44 140 GLY A O 1
ATOM 1077 N N . LYS A 1 141 ? 17.045 14.220 15.145 1.00 56.75 141 LYS A N 1
ATOM 1078 C CA . LYS A 1 141 ? 16.951 13.171 14.111 1.00 56.75 141 LYS A CA 1
ATOM 1079 C C . LYS A 1 141 ? 17.439 13.729 12.764 1.00 56.75 141 LYS A C 1
ATOM 1081 O O . LYS A 1 141 ? 16.762 14.554 12.158 1.00 56.75 141 LYS A O 1
ATOM 1086 N N . CYS A 1 142 ? 18.613 13.286 12.320 1.00 64.50 142 CYS A N 1
ATOM 1087 C CA . CYS A 1 142 ? 19.270 13.704 11.080 1.00 64.50 142 CYS A CA 1
ATOM 1088 C C . CYS A 1 142 ? 19.169 12.569 10.039 1.00 64.50 142 CYS A C 1
ATOM 1090 O O . CYS A 1 142 ? 19.357 11.393 10.365 1.00 64.50 142 CYS A O 1
ATOM 1092 N N . PHE A 1 143 ? 18.845 12.911 8.791 1.00 61.69 143 PHE A N 1
ATOM 1093 C CA . PHE A 1 143 ? 18.752 11.969 7.672 1.00 61.69 143 PHE A CA 1
ATOM 1094 C C . PHE A 1 143 ? 19.748 12.380 6.596 1.00 61.69 143 PHE A C 1
ATOM 1096 O O . PHE A 1 143 ? 19.778 13.540 6.186 1.00 61.69 143 PHE A O 1
ATOM 1103 N N . VAL A 1 144 ? 20.559 11.427 6.141 1.00 62.38 144 VAL A N 1
ATOM 1104 C CA . VAL A 1 144 ? 21.523 11.650 5.060 1.00 62.38 144 VAL A CA 1
ATOM 1105 C C . VAL A 1 144 ? 20.895 11.171 3.758 1.00 62.38 144 VAL A C 1
ATOM 1107 O O . VAL A 1 144 ? 20.352 10.064 3.692 1.00 62.38 144 VAL A O 1
ATOM 1110 N N . ARG A 1 145 ? 20.966 11.991 2.706 1.00 67.50 145 ARG A N 1
ATOM 1111 C CA . ARG A 1 145 ? 20.473 11.600 1.382 1.00 67.50 145 ARG A CA 1
ATOM 1112 C C . ARG A 1 145 ? 21.396 10.545 0.788 1.00 67.50 145 ARG A C 1
ATOM 1114 O O . ARG A 1 145 ? 22.597 10.772 0.652 1.00 67.50 145 ARG A O 1
ATOM 1121 N N . ASN A 1 146 ? 20.831 9.424 0.338 1.00 57.16 146 ASN A N 1
ATOM 1122 C CA . ASN A 1 146 ? 21.609 8.340 -0.274 1.00 57.16 146 ASN A CA 1
ATOM 1123 C C . ASN A 1 146 ? 22.460 8.807 -1.476 1.00 57.16 146 ASN A C 1
ATOM 1125 O O . ASN A 1 146 ? 23.504 8.225 -1.754 1.00 57.16 146 ASN A O 1
ATOM 1129 N N . THR A 1 147 ? 22.058 9.878 -2.167 1.00 71.81 147 THR A N 1
ATOM 1130 C CA . THR A 1 147 ? 22.829 10.477 -3.269 1.00 71.81 147 THR A CA 1
ATOM 1131 C C . THR A 1 147 ? 24.146 11.108 -2.820 1.00 71.81 147 THR A C 1
ATOM 1133 O O . THR A 1 147 ? 25.134 10.999 -3.538 1.00 71.81 147 THR A O 1
ATOM 1136 N N . GLU A 1 148 ? 24.182 11.743 -1.648 1.00 70.44 148 GLU A N 1
ATOM 1137 C CA . GLU A 1 148 ? 25.408 12.345 -1.103 1.00 70.44 148 GLU A CA 1
ATOM 1138 C C . GLU A 1 148 ? 26.348 11.261 -0.571 1.00 70.44 148 GLU A C 1
ATOM 1140 O O . GLU A 1 148 ? 27.554 11.319 -0.791 1.00 70.44 148 GLU A O 1
ATOM 1145 N N . LEU A 1 149 ? 25.788 10.203 0.022 1.00 71.06 149 LEU A N 1
ATOM 1146 C CA . LEU A 1 149 ? 26.547 9.052 0.517 1.00 71.06 149 LEU A CA 1
ATOM 1147 C C . LEU A 1 149 ? 27.281 8.321 -0.625 1.00 71.06 149 LEU A C 1
ATOM 1149 O O . LEU A 1 149 ? 28.459 7.998 -0.498 1.00 71.06 149 LEU A O 1
ATOM 1153 N N . MET A 1 150 ? 26.621 8.145 -1.776 1.00 70.38 150 MET A N 1
ATOM 1154 C CA . MET A 1 150 ? 27.247 7.576 -2.979 1.00 70.38 150 MET A CA 1
ATOM 1155 C C . MET A 1 150 ? 28.360 8.472 -3.545 1.00 70.38 150 MET A C 1
ATOM 1157 O O . MET A 1 150 ? 29.383 7.956 -3.984 1.00 70.38 150 MET A O 1
ATOM 1161 N N . GLN A 1 151 ? 28.199 9.800 -3.506 1.00 67.00 151 GLN A N 1
ATOM 1162 C CA . GLN A 1 151 ? 29.222 10.745 -3.978 1.00 67.00 151 GLN A CA 1
ATOM 1163 C C . GLN A 1 151 ? 30.458 10.774 -3.074 1.00 67.00 151 GLN A C 1
ATOM 1165 O O . GLN A 1 151 ? 31.580 10.847 -3.572 1.00 67.00 151 GLN A O 1
ATOM 1170 N N . ILE A 1 152 ? 30.261 10.684 -1.757 1.00 68.00 152 ILE A N 1
ATOM 1171 C CA . ILE A 1 152 ? 31.356 10.613 -0.781 1.00 68.00 152 ILE A CA 1
ATOM 1172 C C . ILE A 1 152 ? 32.135 9.305 -0.961 1.00 68.00 152 ILE A C 1
ATOM 1174 O O . ILE A 1 152 ? 33.364 9.324 -1.022 1.00 68.00 152 ILE A O 1
ATOM 1178 N N . MET A 1 153 ? 31.436 8.179 -1.149 1.00 65.94 153 MET A N 1
ATOM 1179 C CA . MET A 1 153 ? 32.082 6.901 -1.467 1.00 65.94 153 MET A CA 1
ATOM 1180 C C . MET A 1 153 ? 32.893 6.968 -2.773 1.00 65.94 153 MET A C 1
ATOM 1182 O O . MET A 1 153 ? 34.006 6.451 -2.840 1.00 65.94 153 MET A O 1
ATOM 1186 N N . GLU A 1 154 ? 32.379 7.627 -3.811 1.00 67.19 154 GLU A N 1
ATOM 1187 C CA . GLU A 1 154 ? 33.053 7.742 -5.111 1.00 67.19 154 GLU A CA 1
ATOM 1188 C C . GLU A 1 154 ? 34.324 8.618 -5.054 1.00 67.19 154 GLU A C 1
ATOM 1190 O O . GLU A 1 154 ? 35.292 8.336 -5.762 1.00 67.19 154 GLU A O 1
ATOM 1195 N N . GLN A 1 155 ? 34.367 9.623 -4.167 1.00 66.06 155 GLN A N 1
ATOM 1196 C CA . GLN A 1 155 ? 35.548 10.469 -3.929 1.00 66.06 155 GLN A CA 1
ATOM 1197 C C . GLN A 1 155 ? 36.660 9.758 -3.145 1.00 66.06 155 GLN A C 1
ATOM 1199 O O . GLN A 1 155 ? 37.837 9.939 -3.459 1.00 66.06 155 GLN A O 1
ATOM 1204 N N . GLU A 1 156 ? 36.308 8.933 -2.158 1.00 55.53 156 GLU A N 1
ATOM 1205 C CA . GLU A 1 156 ? 37.271 8.157 -1.359 1.00 55.53 156 GLU A CA 1
ATOM 1206 C C . GLU A 1 156 ? 37.908 7.013 -2.169 1.00 55.53 156 GLU A C 1
ATOM 1208 O O . GLU A 1 156 ? 39.057 6.654 -1.937 1.00 55.53 156 GLU A O 1
ATOM 1213 N N . THR A 1 157 ? 37.205 6.482 -3.178 1.00 55.59 157 THR A N 1
ATOM 1214 C CA . THR A 1 157 ? 37.702 5.375 -4.023 1.00 55.59 157 THR A CA 1
ATOM 1215 C C . THR A 1 157 ? 38.672 5.837 -5.133 1.00 55.59 157 THR A C 1
ATOM 1217 O O . THR A 1 157 ? 39.201 5.012 -5.876 1.00 55.59 157 THR A O 1
ATOM 1220 N N . GLN A 1 158 ? 38.901 7.150 -5.287 1.00 51.53 158 GLN A N 1
ATOM 1221 C CA . GLN A 1 158 ? 39.778 7.742 -6.317 1.00 51.53 158 GLN A CA 1
ATOM 1222 C C . GLN A 1 158 ? 41.098 8.321 -5.766 1.00 51.53 158 GLN A C 1
ATOM 1224 O O . GLN A 1 158 ? 41.833 8.975 -6.512 1.00 51.53 158 GLN A O 1
ATOM 1229 N N . ARG A 1 159 ? 41.412 8.083 -4.487 1.00 44.25 159 ARG A N 1
ATOM 1230 C CA . ARG A 1 159 ? 42.736 8.322 -3.887 1.00 44.25 159 ARG A CA 1
ATOM 1231 C C . ARG A 1 159 ? 43.514 7.021 -3.750 1.00 44.25 159 ARG A C 1
ATOM 1233 O O . ARG A 1 159 ? 44.751 7.094 -3.918 1.00 44.25 159 ARG A O 1
#

Radius of gyration: 29.78 Å; chains: 1; bounding box: 72×28×78 Å

Foldseek 3Di:
DDDDDDDPVNVVVVVVVVVVVVVVVVVVVVVVVVVVVVVVVVVVVVVVVVVVVVVVVVVVVVVVLVVVVVVVDDNVNVVVVVVVVVVVVVVVVVVDPPDPDDCDDPFKDWLQVVLVVVCVVPPRDDSVVSCVVLVDDDPDGDIRGNVVVVVVVVVVVVD

pLDDT: mean 79.85, std 17.03, range [38.84, 98.25]

Secondary structure (DSSP, 8-state):
-PPPPPPHHHHHHHHHHHHHHHHHHHHHHHHHHHHHHHHHHHHHHHHHHHHHHHHHHHHHHHHHHHHHHHTT--HHHHHHHHHHHHHHHHHHTTS----------TTEEEHHHHHHHHHHHTTT--HHHHHHHTT--SSS--EEEHHHHHHHHHHHTT-

Organism: NCBI:txid160290